Protein AF-A0A944SXA2-F1 (afdb_monomer)

Solvent-accessible surface area (backbone atoms only — not comparable to full-atom values): 4945 Å² total; per-residue (Å²): 95,67,58,88,42,79,80,50,70,76,45,87,68,37,68,61,52,39,57,54,47,14,65,39,13,75,75,59,46,63,53,51,70,65,59,55,50,51,51,53,53,44,67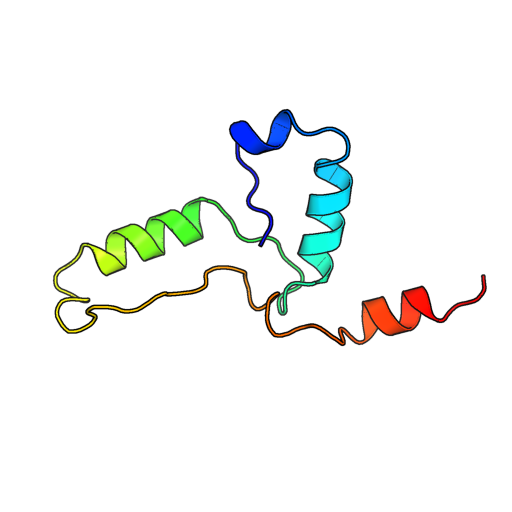,72,34,79,93,27,73,87,72,70,100,73,87,80,90,80,30,53,51,33,93,76,34,85,78,41,65,68,58,55,53,59,73,67,51,94,120

Nearest PDB structures (foldseek):
  7fc8-assembly1_A  TM=8.821E-01  e=7.943E-03  Moraxella catarrhalis BBH18
  7fcm-assembly1_B  TM=9.091E-01  e=1.770E-02  Moraxella catarrhalis BBH18
  4i5e-assembly1_A  TM=8.989E-01  e=2.556E-01  Ralstonia sp. DSMZ 6428
  6ihh-assembly1_A  TM=8.565E-01  e=3.815E-01  Ralstonia sp.
  7ucw-assembly1_D  TM=7.305E-01  e=4.661E-01  Mus musculus

Mean predicted aligned error: 4.86 Å

Sequence (79 aa):
GLLKTSASAGIPGYVDSYLHAEELTLRKKALTTQEVANCAVFLLSECSSGINAQGVSLDAGMSINYFDKDIVRKSRRLD

Foldseek 3Di:
DDEDDPVQVPDPPSVVVQQVLCCLAPVSGFDYPVVVVVVVVCCVDPVNVVPPPDDDDDRNCNVPSPCPPVVVVVVPDPD

Structure (mmCIF, N/CA/C/O backbone):
data_AF-A0A944SXA2-F1
#
_entry.id   AF-A0A944SXA2-F1
#
loop_
_atom_site.group_PDB
_atom_site.id
_atom_site.type_symbol
_atom_site.label_atom_id
_atom_site.label_alt_id
_atom_site.label_comp_id
_atom_site.label_asym_id
_atom_site.label_entity_id
_atom_site.label_seq_id
_atom_site.pdbx_PDB_ins_code
_atom_site.Cartn_x
_atom_site.Cartn_y
_atom_site.Cartn_z
_atom_site.occupancy
_atom_site.B_iso_or_equiv
_atom_site.auth_seq_id
_atom_site.auth_comp_id
_atom_site.auth_asym_id
_atom_site.auth_atom_id
_atom_site.pdbx_PDB_model_num
ATOM 1 N N . GLY A 1 1 ? 5.810 -3.679 -2.782 1.00 61.81 1 GLY A N 1
ATOM 2 C CA . GLY A 1 1 ? 6.935 -2.998 -3.451 1.00 61.81 1 GLY A CA 1
ATOM 3 C C . GLY A 1 1 ? 8.137 -2.937 -2.533 1.00 61.81 1 GLY A C 1
ATOM 4 O O . GLY A 1 1 ? 7.966 -3.123 -1.333 1.00 61.81 1 GLY A O 1
ATOM 5 N N . LEU A 1 2 ? 9.337 -2.714 -3.070 1.00 72.19 2 LEU A N 1
ATOM 6 C CA . LEU A 1 2 ? 10.550 -2.633 -2.253 1.00 72.19 2 LEU A CA 1
ATOM 7 C C . LEU A 1 2 ? 10.558 -1.314 -1.473 1.00 72.19 2 LEU A C 1
ATOM 9 O O . LEU A 1 2 ? 10.622 -0.234 -2.054 1.00 72.19 2 LEU A O 1
ATOM 13 N N . LEU A 1 3 ? 10.430 -1.414 -0.151 1.00 80.25 3 LEU A N 1
ATOM 14 C CA . LEU A 1 3 ? 10.447 -0.281 0.766 1.00 80.25 3 LEU A CA 1
ATOM 15 C C . LEU A 1 3 ? 11.846 -0.161 1.363 1.00 80.25 3 LEU A C 1
ATOM 17 O O . LEU A 1 3 ? 12.361 -1.119 1.942 1.00 80.25 3 LEU A O 1
ATOM 21 N N . LYS A 1 4 ? 12.476 1.008 1.255 1.00 80.75 4 LYS A N 1
ATOM 22 C CA . LYS A 1 4 ? 13.801 1.218 1.843 1.00 80.75 4 LYS A CA 1
ATOM 23 C C . LYS A 1 4 ? 13.697 1.256 3.371 1.00 80.75 4 LYS A C 1
ATOM 25 O O . LYS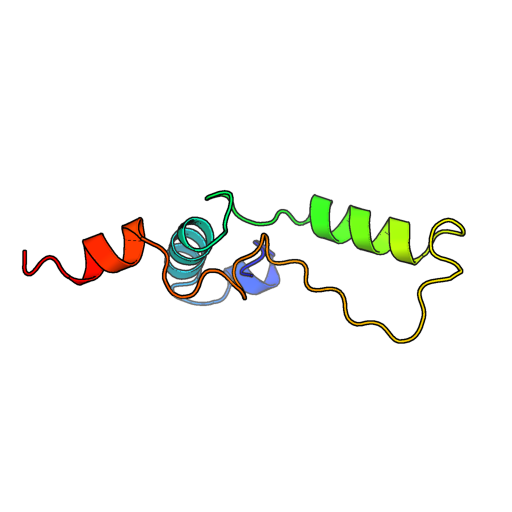 A 1 4 ? 13.281 2.253 3.952 1.00 80.75 4 LYS A O 1
ATOM 30 N N . THR A 1 5 ? 14.089 0.163 4.016 1.00 82.25 5 THR A N 1
ATOM 31 C CA . THR A 1 5 ? 14.108 -0.004 5.478 1.00 82.25 5 THR A CA 1
ATOM 32 C C . THR A 1 5 ? 15.502 -0.401 5.962 1.00 82.25 5 THR A C 1
ATOM 34 O O . THR A 1 5 ? 16.317 -0.903 5.183 1.00 82.25 5 THR A O 1
ATOM 37 N N . SER A 1 6 ? 15.781 -0.222 7.257 1.00 79.69 6 SER A N 1
ATOM 38 C CA . SER A 1 6 ? 17.022 -0.714 7.874 1.00 79.69 6 SER A CA 1
ATOM 39 C C . SER A 1 6 ? 17.182 -2.228 7.708 1.00 79.69 6 SER A C 1
ATOM 41 O O . SER A 1 6 ? 18.270 -2.690 7.384 1.00 79.69 6 SER A O 1
ATOM 43 N N . ALA A 1 7 ? 16.090 -2.988 7.833 1.00 81.25 7 ALA A N 1
ATOM 44 C CA . ALA A 1 7 ? 16.082 -4.435 7.622 1.00 81.25 7 ALA A CA 1
ATOM 45 C C . ALA A 1 7 ? 16.510 -4.815 6.195 1.00 81.25 7 ALA A C 1
ATOM 47 O O . ALA A 1 7 ? 17.299 -5.735 6.002 1.00 81.25 7 ALA A O 1
ATOM 48 N N . SER A 1 8 ? 16.040 -4.070 5.191 1.00 77.12 8 SER A N 1
ATOM 49 C CA . SER A 1 8 ? 16.383 -4.344 3.792 1.00 77.12 8 SER A CA 1
ATOM 50 C C . SER A 1 8 ? 17.822 -3.982 3.408 1.00 77.12 8 SER A C 1
ATOM 52 O O . SER A 1 8 ? 18.356 -4.538 2.453 1.00 77.12 8 SER A O 1
ATOM 54 N N . ALA A 1 9 ? 18.479 -3.093 4.161 1.00 78.25 9 ALA A N 1
ATOM 55 C CA . ALA A 1 9 ? 19.838 -2.640 3.861 1.00 78.25 9 ALA A CA 1
ATOM 56 C C . ALA A 1 9 ? 20.901 -3.747 3.999 1.00 78.25 9 ALA A C 1
ATOM 58 O O . ALA A 1 9 ? 21.980 -3.623 3.428 1.00 78.25 9 ALA A O 1
ATOM 59 N N . GLY A 1 10 ? 20.601 -4.820 4.740 1.00 83.06 10 GLY A N 1
ATOM 60 C CA . GLY A 1 10 ? 21.502 -5.961 4.916 1.00 83.06 10 GLY A CA 1
ATOM 61 C C . GLY A 1 10 ? 21.437 -7.015 3.806 1.00 83.06 10 GLY A C 1
ATOM 62 O O . GLY A 1 10 ? 22.216 -7.962 3.844 1.00 83.06 10 GLY A O 1
ATOM 63 N N . ILE A 1 11 ? 20.521 -6.891 2.838 1.00 85.62 11 ILE A N 1
ATOM 64 C CA . ILE A 1 11 ? 20.347 -7.881 1.766 1.00 85.62 11 ILE A CA 1
ATOM 65 C C . ILE A 1 11 ? 21.340 -7.573 0.625 1.00 85.62 11 ILE A C 1
ATOM 67 O O . ILE A 1 11 ? 21.276 -6.485 0.041 1.00 85.62 11 ILE A O 1
ATOM 71 N N . PRO A 1 12 ? 22.251 -8.497 0.264 1.00 87.50 12 PRO A N 1
ATOM 72 C CA . PRO A 1 12 ? 23.150 -8.306 -0.875 1.00 87.50 12 PRO A CA 1
ATOM 73 C C . PRO A 1 12 ? 22.378 -8.034 -2.176 1.00 87.50 12 PRO A C 1
ATOM 75 O O . PRO A 1 1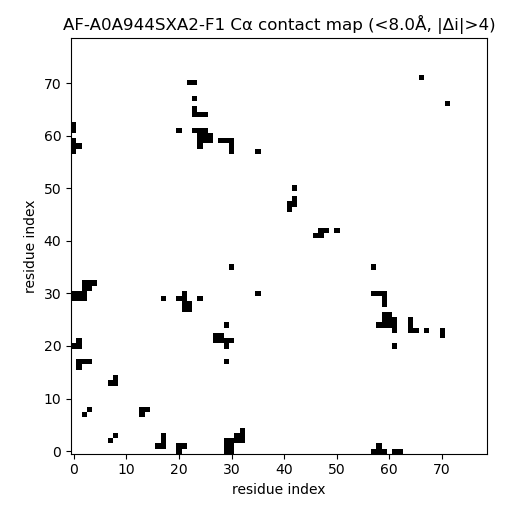2 ? 21.393 -8.708 -2.465 1.00 87.50 12 PRO A O 1
ATOM 78 N N . GLY A 1 13 ? 22.807 -7.034 -2.957 1.00 84.75 13 GLY A N 1
ATOM 79 C CA . GLY A 1 13 ? 22.142 -6.649 -4.216 1.00 84.75 13 GLY A CA 1
ATOM 80 C C . GLY A 1 13 ? 20.795 -5.925 -4.050 1.00 84.75 13 GLY A C 1
ATOM 81 O O . GLY A 1 13 ? 20.083 -5.696 -5.032 1.00 84.75 13 GLY A O 1
ATOM 82 N N . TYR A 1 14 ? 20.419 -5.539 -2.822 1.00 85.25 14 TYR A N 1
ATOM 83 C CA . TYR A 1 14 ? 19.137 -4.875 -2.569 1.00 85.25 14 TYR A CA 1
ATOM 84 C C . TYR A 1 14 ? 19.005 -3.522 -3.260 1.00 85.25 14 TYR A C 1
ATOM 86 O O . TYR A 1 14 ? 17.921 -3.179 -3.718 1.00 85.25 14 TYR A O 1
ATOM 94 N N . VAL A 1 15 ? 20.090 -2.749 -3.337 1.00 84.94 15 VAL A N 1
ATOM 95 C CA . VAL A 1 15 ? 20.065 -1.412 -3.950 1.00 84.94 15 VAL A CA 1
ATOM 96 C C . VAL A 1 15 ? 19.659 -1.500 -5.420 1.00 84.94 15 VAL A C 1
ATOM 98 O O . VAL A 1 15 ? 18.767 -0.767 -5.838 1.00 84.94 15 VAL A O 1
ATOM 101 N N . ASP A 1 16 ? 20.230 -2.440 -6.170 1.00 86.38 16 ASP A N 1
ATOM 102 C CA . ASP A 1 16 ? 19.895 -2.639 -7.583 1.00 86.38 16 ASP A CA 1
ATOM 103 C C . ASP A 1 16 ? 18.451 -3.114 -7.747 1.00 86.38 16 ASP A C 1
ATOM 105 O O . ASP A 1 16 ? 17.704 -2.588 -8.571 1.00 86.38 16 ASP A O 1
ATOM 109 N N . SER A 1 17 ? 18.020 -4.047 -6.891 1.00 85.56 17 SER A N 1
ATOM 110 C CA . SER A 1 17 ? 16.630 -4.512 -6.860 1.00 85.56 17 SER A CA 1
ATOM 111 C C . SER A 1 17 ? 15.665 -3.360 -6.572 1.00 85.56 17 SER A C 1
ATOM 113 O O . SER A 1 17 ? 14.638 -3.234 -7.234 1.00 85.56 17 SER A O 1
ATOM 115 N N . TYR A 1 18 ? 16.002 -2.496 -5.610 1.00 85.06 18 TYR A N 1
ATOM 116 C CA . TYR A 1 18 ? 15.219 -1.327 -5.214 1.00 85.06 18 TYR A CA 1
ATOM 117 C C . TYR A 1 18 ? 15.088 -0.315 -6.356 1.00 85.06 18 TYR A C 1
ATOM 119 O O . TYR A 1 18 ? 13.975 0.126 -6.645 1.00 85.06 18 TYR A O 1
ATOM 127 N N . LEU A 1 19 ? 16.192 0.006 -7.036 1.00 85.69 19 LEU A N 1
ATOM 128 C CA . LEU A 1 19 ? 16.186 0.890 -8.205 1.00 85.69 19 LEU A CA 1
ATOM 129 C C . LEU A 1 19 ? 15.373 0.289 -9.358 1.00 85.69 19 LEU A C 1
ATOM 131 O O . LEU A 1 19 ? 14.583 0.986 -9.988 1.00 85.69 19 LEU A O 1
ATOM 135 N N . HIS A 1 20 ? 15.492 -1.018 -9.594 1.00 86.38 20 HIS A N 1
ATOM 136 C CA . HIS A 1 20 ? 14.695 -1.693 -10.615 1.00 86.38 20 HIS A CA 1
ATOM 137 C C . HIS A 1 20 ? 13.194 -1.702 -10.274 1.00 86.38 20 HIS A C 1
ATOM 139 O O . HIS A 1 20 ? 12.347 -1.447 -11.129 1.00 86.38 20 HIS A O 1
ATOM 145 N N . ALA A 1 21 ? 12.843 -1.934 -9.007 1.00 85.06 21 ALA A N 1
ATOM 146 C CA . ALA A 1 21 ? 11.456 -1.898 -8.552 1.00 85.06 21 ALA A CA 1
ATOM 147 C C . ALA A 1 21 ? 10.845 -0.491 -8.613 1.00 85.06 21 ALA A C 1
ATOM 149 O O . ALA A 1 21 ? 9.637 -0.372 -8.812 1.00 85.06 21 ALA A O 1
ATOM 150 N N . GLU A 1 22 ? 11.648 0.566 -8.467 1.00 89.31 22 GLU A N 1
ATOM 151 C CA . GLU A 1 22 ? 11.201 1.947 -8.662 1.00 89.31 22 GLU A CA 1
ATOM 152 C C . GLU A 1 22 ? 10.683 2.173 -10.090 1.00 89.31 22 GLU A C 1
ATOM 154 O O . GLU A 1 22 ? 9.582 2.713 -10.259 1.00 89.31 22 GLU A O 1
ATOM 159 N N . GLU A 1 23 ? 11.405 1.678 -11.102 1.00 90.12 23 GLU A N 1
ATOM 160 C CA . GLU A 1 23 ? 10.987 1.753 -12.509 1.00 90.12 23 GLU A CA 1
ATOM 161 C C . GLU A 1 23 ? 9.684 0.982 -12.785 1.00 90.12 23 GLU A C 1
ATOM 163 O O . GLU A 1 23 ? 8.939 1.341 -13.697 1.00 90.12 23 GLU A O 1
ATOM 168 N N . LEU A 1 24 ? 9.387 -0.058 -12.001 1.00 91.00 24 LEU A N 1
ATOM 169 C CA . LEU A 1 24 ? 8.188 -0.890 -12.153 1.00 91.00 24 LEU A CA 1
ATOM 170 C C . LEU A 1 24 ? 6.936 -0.290 -11.501 1.00 91.00 24 LEU A C 1
ATOM 172 O O . LEU A 1 24 ? 5.827 -0.746 -11.771 1.00 91.00 24 LEU A O 1
ATOM 176 N N . THR A 1 25 ? 7.067 0.739 -10.665 1.00 93.38 25 THR A N 1
ATOM 177 C CA . THR A 1 25 ? 5.896 1.460 -10.139 1.00 93.38 25 THR A CA 1
ATOM 178 C C . THR A 1 25 ? 5.220 2.284 -11.240 1.00 93.38 25 THR A C 1
ATOM 180 O O . THR A 1 25 ? 5.891 2.823 -12.120 1.00 93.38 25 THR A O 1
ATOM 183 N N . LEU A 1 26 ? 3.896 2.477 -11.167 1.00 93.06 26 LEU A N 1
ATOM 184 C CA . LEU A 1 26 ? 3.165 3.276 -12.170 1.00 93.06 26 LEU A CA 1
ATOM 185 C C . LEU A 1 26 ? 3.638 4.733 -12.229 1.00 93.06 26 LEU A C 1
ATOM 187 O O . LEU A 1 26 ? 3.578 5.378 -13.270 1.00 93.06 26 LEU A O 1
ATOM 191 N N . ARG A 1 27 ? 4.117 5.248 -11.095 1.00 93.00 27 ARG A N 1
ATOM 192 C CA . ARG A 1 27 ? 4.611 6.621 -10.949 1.00 93.00 27 ARG A CA 1
ATOM 193 C C . ARG A 1 27 ? 6.127 6.759 -11.108 1.00 93.00 27 ARG A C 1
ATOM 195 O O . ARG A 1 27 ? 6.636 7.850 -10.867 1.00 93.00 27 ARG A O 1
ATOM 202 N N . LYS A 1 28 ? 6.840 5.675 -11.445 1.00 92.50 28 LYS A N 1
ATOM 203 C CA . LYS A 1 28 ? 8.308 5.652 -11.611 1.00 92.50 28 LYS A CA 1
ATOM 204 C C . LYS A 1 28 ? 9.064 6.217 -10.406 1.00 92.50 28 LYS A C 1
ATOM 206 O O . LYS A 1 28 ? 10.058 6.921 -10.546 1.00 92.50 28 LYS A O 1
ATOM 211 N N . LYS A 1 29 ? 8.529 5.963 -9.213 1.00 90.50 29 LYS A N 1
ATOM 212 C CA . LYS A 1 29 ? 9.054 6.456 -7.942 1.00 90.50 29 LYS A CA 1
ATOM 213 C C . LYS A 1 29 ? 8.739 5.459 -6.843 1.00 90.50 29 LYS A C 1
ATOM 215 O O . LYS A 1 29 ? 7.569 5.093 -6.660 1.00 90.50 29 LYS A O 1
ATOM 220 N N . ALA A 1 30 ? 9.756 5.098 -6.068 1.00 88.44 30 ALA A N 1
ATOM 221 C CA . ALA A 1 30 ? 9.605 4.173 -4.963 1.00 88.44 30 ALA A CA 1
ATOM 222 C C . ALA A 1 30 ? 8.552 4.637 -3.946 1.00 88.44 30 ALA A C 1
ATOM 224 O O . ALA A 1 30 ? 8.255 5.827 -3.773 1.00 88.44 30 ALA A O 1
ATOM 225 N N . LEU A 1 31 ? 7.971 3.656 -3.263 1.00 90.44 31 LEU A N 1
ATOM 226 C CA . LEU A 1 31 ? 7.144 3.902 -2.095 1.00 90.44 31 LEU A CA 1
ATOM 227 C C . LEU A 1 31 ? 8.032 4.363 -0.938 1.00 90.44 31 LEU A C 1
ATOM 229 O O . LEU A 1 31 ? 9.117 3.822 -0.725 1.00 90.44 31 LEU A O 1
ATOM 233 N N . THR A 1 32 ? 7.569 5.349 -0.183 1.00 91.12 32 THR A N 1
ATOM 234 C CA . THR A 1 32 ? 8.274 5.840 1.002 1.00 91.12 32 THR A CA 1
ATOM 235 C C . THR A 1 32 ? 7.689 5.251 2.280 1.00 91.12 32 THR A C 1
ATOM 237 O O . THR A 1 32 ? 6.506 4.917 2.355 1.00 91.12 32 THR A O 1
ATOM 240 N N . THR A 1 33 ? 8.505 5.176 3.332 1.00 92.31 33 THR A N 1
ATOM 241 C CA . THR A 1 33 ? 8.047 4.738 4.660 1.00 92.31 33 THR A CA 1
ATOM 242 C C . THR A 1 33 ? 6.936 5.638 5.199 1.00 92.31 33 THR A C 1
ATOM 244 O O . THR A 1 33 ? 6.012 5.150 5.842 1.00 92.31 33 THR A O 1
ATOM 247 N N . GLN A 1 34 ? 6.981 6.938 4.886 1.00 94.81 34 GLN A N 1
ATOM 24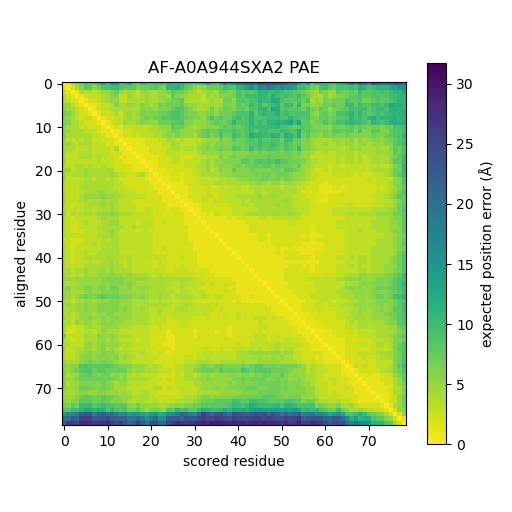8 C CA . GLN A 1 34 ? 5.961 7.889 5.323 1.00 94.81 34 GLN A CA 1
ATOM 249 C C . GLN A 1 34 ? 4.589 7.594 4.707 1.00 94.81 34 GLN A C 1
ATOM 251 O O . GLN A 1 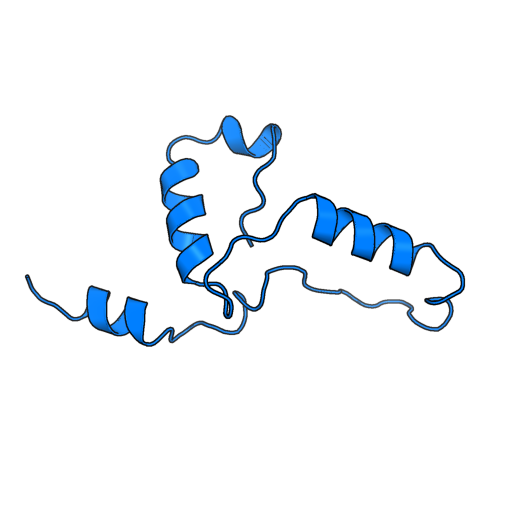34 ? 3.579 7.719 5.387 1.00 94.81 34 GLN A O 1
ATOM 256 N N . GLU A 1 35 ? 4.528 7.168 3.445 1.00 94.44 35 GLU A N 1
ATOM 257 C CA . GLU A 1 35 ? 3.255 6.807 2.807 1.00 94.44 35 GLU A CA 1
ATOM 258 C C . GLU A 1 35 ? 2.614 5.584 3.467 1.00 94.44 35 GLU A C 1
ATOM 260 O O . GLU A 1 35 ? 1.407 5.574 3.711 1.00 94.44 35 GLU A O 1
ATOM 265 N N . VAL A 1 36 ? 3.432 4.587 3.818 1.00 94.75 36 VAL A N 1
ATOM 266 C CA . VAL A 1 36 ? 2.974 3.412 4.571 1.00 94.75 36 VAL A CA 1
ATOM 267 C C . VAL A 1 36 ? 2.481 3.820 5.959 1.00 94.75 36 VAL A C 1
ATOM 269 O O . VAL A 1 36 ? 1.396 3.408 6.367 1.00 94.75 36 VAL A O 1
ATOM 272 N N . ALA A 1 37 ? 3.229 4.680 6.657 1.00 95.94 37 ALA A N 1
ATOM 273 C CA . ALA A 1 37 ? 2.843 5.192 7.969 1.00 95.94 37 ALA A CA 1
ATOM 274 C C . ALA A 1 37 ? 1.522 5.977 7.919 1.00 95.94 37 ALA A C 1
ATOM 276 O O . ALA A 1 37 ? 0.649 5.761 8.754 1.00 95.94 37 ALA A O 1
ATOM 277 N N . ASN A 1 38 ? 1.334 6.834 6.912 1.00 98.06 38 ASN A N 1
ATOM 278 C CA . ASN A 1 38 ? 0.103 7.606 6.739 1.00 98.06 38 ASN A CA 1
ATOM 279 C C . ASN A 1 38 ? -1.113 6.696 6.523 1.00 98.06 38 ASN A C 1
ATOM 281 O O . ASN A 1 38 ? -2.166 6.933 7.112 1.00 98.06 38 ASN A O 1
ATOM 285 N N . CYS A 1 39 ? -0.974 5.643 5.71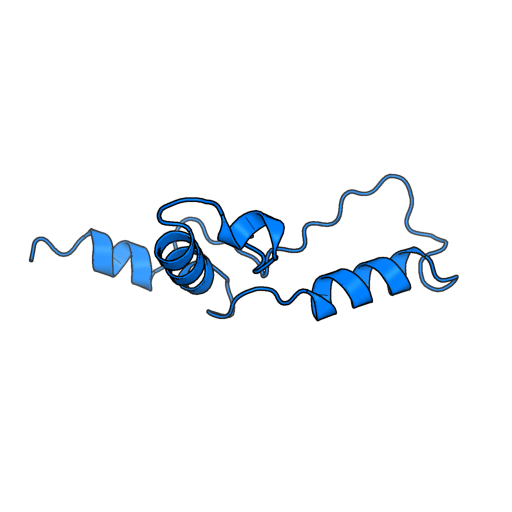0 1.00 97.69 39 CYS A N 1
ATOM 286 C CA . CYS A 1 39 ? -2.050 4.673 5.511 1.00 97.69 39 CYS A CA 1
ATOM 287 C C . CYS A 1 39 ? -2.361 3.905 6.802 1.00 97.69 39 CYS A C 1
ATOM 289 O O . CYS A 1 39 ? -3.529 3.761 7.152 1.00 97.69 39 CYS A O 1
ATOM 291 N N . ALA A 1 40 ? -1.336 3.483 7.549 1.00 97.44 40 ALA A N 1
ATOM 292 C CA . ALA A 1 40 ? -1.530 2.827 8.840 1.00 97.44 40 ALA A CA 1
ATOM 293 C C . ALA A 1 40 ? -2.282 3.731 9.833 1.00 97.44 40 ALA A C 1
ATOM 295 O O . ALA A 1 40 ? -3.242 3.288 10.455 1.00 97.44 40 ALA A O 1
ATOM 296 N N . VAL A 1 41 ? -1.904 5.010 9.935 1.00 98.25 41 VAL A N 1
ATOM 297 C CA . VAL A 1 41 ? -2.601 5.987 10.789 1.00 98.25 41 VAL A CA 1
ATOM 298 C C . VAL A 1 41 ? -4.051 6.183 10.342 1.00 98.25 41 VAL A C 1
ATOM 300 O O . VAL A 1 41 ? -4.946 6.202 11.182 1.00 98.25 41 VAL A O 1
ATOM 303 N N . PHE A 1 42 ? -4.305 6.278 9.033 1.00 98.44 42 PHE A N 1
ATOM 304 C CA . PHE A 1 42 ? -5.667 6.359 8.503 1.00 98.44 42 PHE A CA 1
ATOM 305 C C . PHE A 1 42 ? -6.509 5.141 8.906 1.00 98.44 42 PHE A C 1
ATOM 307 O O . PHE A 1 42 ? -7.607 5.325 9.430 1.00 98.44 42 PHE A O 1
ATOM 314 N N . LEU A 1 43 ? -5.980 3.925 8.729 1.00 98.06 43 LEU A N 1
ATOM 315 C CA . LEU A 1 43 ? -6.665 2.667 9.060 1.00 98.06 43 LEU A CA 1
ATOM 316 C C . LEU A 1 43 ? -6.879 2.452 10.569 1.00 98.06 43 LEU A C 1
ATOM 318 O O . LEU A 1 43 ? -7.699 1.628 10.960 1.00 98.06 43 LEU A O 1
ATOM 322 N N . LEU A 1 44 ? -6.146 3.168 11.424 1.00 97.94 44 LEU A N 1
ATOM 323 C CA . LEU A 1 44 ? -6.360 3.170 12.875 1.00 97.94 44 LEU A CA 1
ATOM 324 C C . LEU A 1 44 ? -7.338 4.262 13.336 1.00 97.94 44 LEU A C 1
ATOM 326 O O . LEU A 1 44 ? -7.758 4.260 14.490 1.00 97.94 44 LEU A O 1
ATOM 330 N N . SER A 1 45 ? -7.682 5.212 12.465 1.00 98.50 45 SER A N 1
ATOM 331 C CA . SER A 1 45 ? -8.551 6.343 12.796 1.00 98.50 45 SER A CA 1
ATOM 332 C C . SER A 1 45 ? -10.036 6.031 12.584 1.00 98.50 45 SER A C 1
ATOM 334 O O . SER A 1 45 ? -10.396 5.169 11.777 1.00 98.50 45 SER A O 1
ATOM 336 N N . GLU A 1 46 ? -10.915 6.813 13.223 1.00 98.38 46 GLU A N 1
ATOM 337 C CA . GLU A 1 46 ? -12.377 6.718 13.055 1.00 98.38 46 GLU A CA 1
ATOM 338 C C . GLU A 1 46 ? -12.836 6.895 11.598 1.00 98.38 46 GLU A C 1
ATOM 340 O O . GLU A 1 46 ? -13.850 6.321 11.189 1.00 98.38 46 GLU A O 1
ATOM 345 N N . CYS A 1 47 ? -12.052 7.617 10.784 1.00 98.31 47 CYS A N 1
ATOM 346 C CA . CYS A 1 47 ? -12.304 7.818 9.354 1.00 98.31 47 CYS A CA 1
ATOM 347 C C . CYS A 1 47 ? -12.362 6.505 8.561 1.00 98.31 47 CYS A C 1
ATOM 349 O O . CYS A 1 47 ? -12.917 6.475 7.464 1.00 98.31 47 CYS A O 1
ATOM 351 N N . SER A 1 48 ? -11.787 5.430 9.098 1.00 98.25 48 SER A N 1
ATOM 352 C CA . SER A 1 48 ? -11.755 4.109 8.471 1.00 98.25 48 SER A CA 1
ATOM 353 C C . SER A 1 48 ? -12.684 3.088 9.135 1.00 98.25 48 SER A 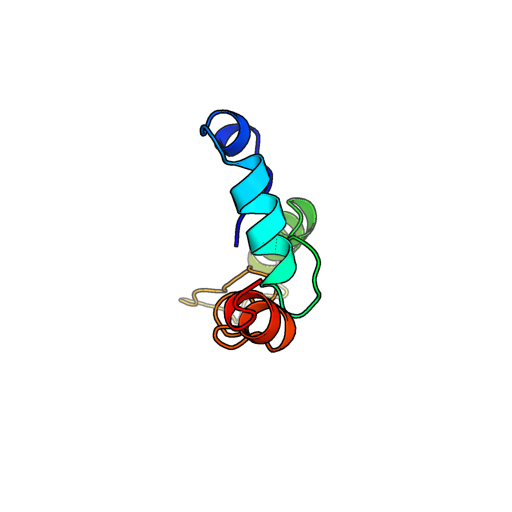C 1
ATOM 355 O O . SER A 1 48 ? -12.633 1.916 8.781 1.00 98.25 48 SER A O 1
ATOM 357 N N . SER A 1 49 ? -13.574 3.507 10.045 1.00 98.25 49 SER A N 1
ATOM 358 C CA . SER A 1 49 ? -14.450 2.617 10.838 1.00 98.25 49 SER A CA 1
ATOM 359 C C . SER A 1 49 ? -15.273 1.604 10.021 1.00 98.25 49 SER A C 1
ATOM 361 O O . SER A 1 49 ? -15.579 0.514 10.505 1.00 98.25 49 SER A O 1
ATOM 363 N N . GLY A 1 50 ? -15.606 1.92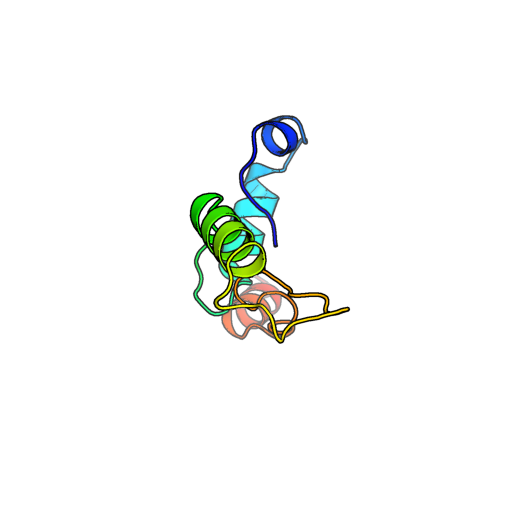7 8.768 1.00 98.38 50 GLY A N 1
ATOM 364 C CA . GLY A 1 50 ? -16.309 1.022 7.853 1.00 98.38 50 GLY A CA 1
ATOM 365 C C . GLY A 1 50 ? -15.424 -0.001 7.126 1.00 98.38 50 GLY A C 1
ATOM 366 O O . GLY A 1 50 ? -15.951 -0.922 6.504 1.00 98.38 50 GLY A O 1
ATOM 367 N N . ILE A 1 51 ? -14.097 0.129 7.177 1.00 98.06 51 ILE A N 1
ATOM 368 C CA . ILE A 1 51 ? -13.153 -0.725 6.447 1.00 98.06 51 ILE A CA 1
ATOM 369 C C . ILE A 1 51 ? -12.718 -1.871 7.359 1.00 98.06 51 ILE A C 1
ATOM 371 O O . ILE A 1 51 ? -11.885 -1.703 8.242 1.00 98.06 51 ILE A O 1
ATOM 375 N N . ASN A 1 52 ? -13.266 -3.060 7.119 1.00 97.38 52 ASN A N 1
ATOM 376 C CA . ASN A 1 52 ? -12.999 -4.247 7.928 1.00 97.38 52 ASN A CA 1
ATOM 377 C C . ASN A 1 52 ? -12.651 -5.451 7.044 1.00 97.38 52 ASN A C 1
ATOM 379 O O . ASN A 1 52 ? -13.161 -5.588 5.929 1.00 97.38 52 ASN A O 1
ATOM 383 N N . ALA A 1 53 ? -11.784 -6.330 7.555 1.00 97.25 53 ALA A N 1
ATOM 384 C CA . ALA A 1 53 ? -11.356 -7.567 6.890 1.00 97.25 53 ALA A CA 1
ATOM 385 C C . ALA A 1 53 ? -10.782 -7.378 5.465 1.00 97.25 53 ALA A C 1
ATOM 387 O O . ALA A 1 53 ? -10.911 -8.263 4.623 1.00 97.25 53 ALA A O 1
ATOM 388 N N . GLN A 1 54 ? -10.149 -6.231 5.188 1.0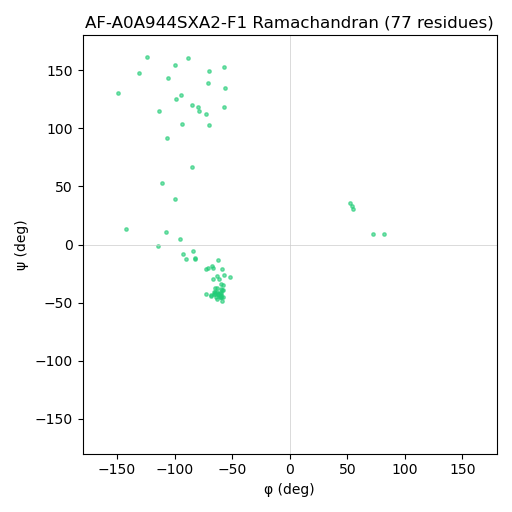0 97.31 54 GLN A N 1
ATOM 389 C CA . GLN A 1 54 ? -9.539 -5.930 3.889 1.00 97.31 54 GLN A CA 1
ATOM 390 C C . GLN A 1 54 ? -8.013 -6.010 3.938 1.00 97.31 54 GLN A C 1
ATOM 392 O O . GLN A 1 54 ? -7.387 -5.577 4.904 1.00 97.31 54 GLN A O 1
ATOM 397 N N . GLY A 1 55 ? -7.415 -6.497 2.851 1.00 95.44 55 GLY A N 1
ATOM 398 C CA . GLY A 1 55 ? -6.003 -6.278 2.547 1.00 95.44 55 GLY A CA 1
ATOM 399 C C . GLY A 1 55 ? -5.850 -5.067 1.629 1.00 95.44 55 GLY A C 1
ATOM 400 O O . GLY A 1 55 ? -6.506 -5.001 0.592 1.00 95.44 55 GLY A O 1
ATOM 401 N N . VAL A 1 56 ? -4.983 -4.117 1.988 1.00 94.50 56 VAL A N 1
ATOM 402 C CA . VAL A 1 56 ? -4.685 -2.935 1.162 1.00 94.50 56 VAL A CA 1
ATOM 403 C C . VAL A 1 56 ? -3.240 -3.012 0.680 1.00 94.50 56 VAL A C 1
ATOM 405 O O . VAL A 1 56 ? -2.307 -2.950 1.479 1.00 94.50 56 VAL A O 1
ATOM 408 N N . SER A 1 57 ? -3.043 -3.139 -0.633 1.00 93.94 57 SER A N 1
ATOM 409 C CA . SER A 1 57 ? -1.702 -3.154 -1.224 1.00 93.94 57 SER A CA 1
ATOM 410 C C . SER A 1 57 ? -1.149 -1.740 -1.363 1.00 93.94 57 SER A C 1
ATOM 412 O O . SER A 1 57 ? -1.675 -0.917 -2.109 1.00 93.94 57 SER A O 1
ATOM 414 N N . LEU A 1 58 ? -0.038 -1.479 -0.675 1.00 93.88 58 LEU A N 1
ATOM 415 C CA . LEU A 1 58 ? 0.752 -0.258 -0.809 1.00 93.88 58 LEU A CA 1
ATOM 416 C C . LEU A 1 58 ? 2.041 -0.593 -1.556 1.00 93.88 58 LEU A C 1
ATOM 418 O O . LEU A 1 58 ? 3.033 -1.027 -0.972 1.00 93.88 58 LEU A O 1
ATOM 422 N N . ASP A 1 59 ? 2.025 -0.451 -2.875 1.00 92.94 59 ASP A N 1
ATOM 423 C CA . ASP A 1 59 ? 3.170 -0.795 -3.724 1.00 92.94 59 ASP A CA 1
ATOM 424 C C . ASP A 1 59 ? 3.385 0.176 -4.891 1.00 92.94 59 ASP A C 1
ATOM 426 O O . ASP A 1 59 ? 4.145 -0.128 -5.809 1.00 92.94 59 ASP A O 1
ATOM 430 N N . ALA A 1 60 ? 2.716 1.333 -4.851 1.00 93.19 60 ALA A N 1
ATOM 431 C CA . ALA A 1 60 ? 2.719 2.332 -5.918 1.00 93.19 60 ALA A CA 1
ATOM 432 C C . ALA A 1 60 ? 2.317 1.766 -7.303 1.00 93.19 60 ALA A C 1
ATOM 434 O O . ALA A 1 60 ? 2.805 2.227 -8.340 1.00 93.19 60 ALA A O 1
ATOM 435 N N . GLY A 1 61 ? 1.420 0.773 -7.325 1.00 92.88 61 GLY A N 1
ATOM 436 C CA . GLY A 1 61 ? 0.857 0.184 -8.544 1.00 92.88 61 GLY A CA 1
ATOM 437 C C . GLY A 1 61 ? 1.751 -0.862 -9.207 1.00 92.88 61 GLY A C 1
ATOM 438 O O . GLY A 1 61 ? 1.467 -1.297 -10.319 1.00 92.88 61 GLY A O 1
ATOM 439 N N . MET A 1 62 ? 2.830 -1.274 -8.543 1.00 91.88 62 MET A N 1
ATOM 440 C CA . MET A 1 62 ? 3.775 -2.260 -9.069 1.00 91.88 62 MET A CA 1
ATOM 441 C C . MET A 1 62 ? 3.108 -3.606 -9.377 1.00 91.88 62 MET A C 1
ATOM 443 O O . MET A 1 62 ? 3.374 -4.187 -10.425 1.00 91.88 62 MET A O 1
ATOM 447 N N . SER A 1 63 ? 2.207 -4.081 -8.512 1.00 91.75 63 SER A N 1
ATOM 448 C CA . SER A 1 63 ? 1.490 -5.354 -8.687 1.00 91.75 63 SER A CA 1
ATOM 449 C C . SER A 1 63 ? 0.593 -5.416 -9.917 1.00 91.75 63 SER A C 1
ATOM 451 O O . SER A 1 63 ? 0.173 -6.504 -10.276 1.00 91.75 63 SER A O 1
ATOM 453 N N . ILE A 1 64 ? 0.295 -4.294 -10.571 1.00 93.12 64 ILE A N 1
ATOM 454 C CA . ILE A 1 64 ? -0.536 -4.272 -11.782 1.00 93.12 64 ILE A CA 1
ATOM 455 C C . ILE A 1 64 ? 0.235 -3.820 -13.027 1.00 93.12 64 ILE A C 1
ATOM 457 O O . ILE A 1 64 ? -0.323 -3.819 -14.123 1.00 93.12 64 ILE A O 1
ATOM 461 N N . ASN A 1 65 ? 1.520 -3.479 -12.893 1.00 92.81 65 ASN A N 1
ATOM 462 C CA . ASN A 1 65 ? 2.338 -2.930 -13.977 1.00 92.81 65 ASN A CA 1
ATOM 463 C C . ASN A 1 65 ? 3.242 -3.981 -14.652 1.00 92.81 65 ASN A C 1
ATOM 465 O O . ASN A 1 65 ? 4.392 -3.714 -14.993 1.00 92.81 65 ASN A O 1
ATOM 469 N N . TYR A 1 66 ? 2.733 -5.202 -14.842 1.00 85.75 66 TYR A N 1
ATOM 470 C CA . TYR A 1 66 ? 3.517 -6.339 -15.350 1.00 85.75 66 TYR A CA 1
ATOM 471 C C . TYR A 1 66 ? 4.156 -6.102 -16.728 1.00 85.75 66 TYR A C 1
ATOM 473 O O . TYR A 1 66 ? 5.253 -6.586 -16.992 1.00 85.75 66 TYR A O 1
ATOM 481 N N . PHE A 1 67 ? 3.477 -5.362 -17.608 1.00 88.62 67 PHE A N 1
ATOM 482 C CA . PHE A 1 67 ? 3.944 -5.056 -18.964 1.00 88.62 67 PHE A CA 1
ATOM 483 C C . PHE A 1 67 ? 4.303 -3.583 -19.106 1.00 88.62 67 PHE A C 1
ATOM 485 O O . PHE A 1 67 ? 3.816 -2.886 -20.002 1.00 88.62 67 PHE A O 1
ATOM 492 N N . ASP A 1 68 ? 5.161 -3.112 -18.208 1.00 91.50 68 ASP A N 1
ATOM 493 C CA . ASP A 1 68 ? 5.692 -1.766 -18.295 1.00 91.50 68 ASP A CA 1
ATOM 494 C C . ASP A 1 68 ? 6.388 -1.544 -19.647 1.00 91.50 68 ASP A C 1
ATOM 496 O O . ASP A 1 68 ? 7.349 -2.233 -19.999 1.00 91.50 68 ASP A O 1
ATOM 500 N N . LYS A 1 69 ? 5.880 -0.592 -20.436 1.00 89.75 69 LYS A N 1
ATOM 501 C CA . LYS A 1 69 ? 6.307 -0.400 -21.830 1.00 89.75 69 LYS A CA 1
ATOM 502 C C . LYS A 1 69 ? 7.796 -0.094 -21.946 1.00 89.75 69 LYS A C 1
ATOM 504 O O . LYS A 1 69 ? 8.434 -0.578 -22.882 1.00 89.75 69 LYS A O 1
ATOM 509 N N . ASP A 1 70 ? 8.342 0.684 -21.015 1.00 89.25 70 ASP A N 1
ATOM 510 C CA . ASP A 1 70 ? 9.741 1.101 -21.060 1.00 89.25 70 ASP A CA 1
ATOM 511 C C . ASP A 1 70 ? 10.659 -0.071 -20.720 1.00 89.25 70 ASP A C 1
ATOM 513 O O . ASP A 1 70 ? 11.641 -0.311 -21.426 1.00 89.25 70 ASP A O 1
ATOM 517 N N . ILE A 1 71 ? 10.301 -0.865 -19.709 1.00 88.50 71 ILE A N 1
ATOM 518 C CA . ILE A 1 71 ? 11.066 -2.059 -19.324 1.00 88.50 71 ILE A CA 1
ATOM 519 C C . ILE A 1 71 ? 10.974 -3.149 -20.392 1.00 88.50 71 ILE A C 1
ATOM 521 O O . ILE A 1 71 ? 12.001 -3.705 -20.785 1.00 88.50 71 ILE A O 1
ATOM 525 N N . VAL A 1 72 ? 9.783 -3.417 -20.936 1.00 90.94 72 VAL A N 1
ATOM 526 C CA . VAL A 1 72 ? 9.612 -4.381 -22.037 1.00 90.94 72 VAL A CA 1
ATOM 527 C C . VAL A 1 72 ? 10.442 -3.962 -23.252 1.00 90.94 72 VAL A C 1
ATOM 529 O O . VAL A 1 72 ? 11.046 -4.810 -23.909 1.00 90.94 72 VAL A O 1
ATOM 532 N N . ARG A 1 73 ? 10.513 -2.660 -23.553 1.00 90.19 73 ARG A N 1
ATOM 533 C CA . ARG A 1 73 ? 11.333 -2.143 -24.653 1.00 90.19 73 ARG A CA 1
ATOM 534 C C . ARG A 1 73 ? 12.829 -2.293 -24.381 1.00 90.19 73 ARG A C 1
ATOM 536 O O . ARG A 1 73 ? 13.535 -2.721 -25.290 1.00 90.19 73 ARG A O 1
ATOM 543 N N . LYS A 1 74 ? 13.296 -1.979 -23.164 1.00 87.56 74 LYS A N 1
ATOM 544 C CA . LYS A 1 74 ? 14.693 -2.200 -22.740 1.00 87.56 74 LYS A CA 1
ATOM 545 C C . LYS A 1 74 ? 15.071 -3.682 -22.860 1.00 87.56 74 LYS A C 1
ATOM 547 O O . LYS A 1 74 ? 16.097 -3.993 -23.442 1.00 87.56 74 LYS A O 1
ATOM 552 N N . SER A 1 75 ? 14.210 -4.592 -22.401 1.00 85.81 75 SER A N 1
ATOM 553 C CA . SER A 1 75 ? 14.471 -6.041 -22.409 1.00 85.81 75 SER A CA 1
ATOM 554 C C . SER A 1 75 ? 14.448 -6.687 -23.801 1.00 85.81 75 SER A C 1
ATOM 556 O O . SER A 1 75 ? 14.950 -7.798 -23.954 1.00 85.81 75 SER A O 1
ATOM 558 N N . ARG A 1 76 ? 13.819 -6.054 -24.799 1.00 83.94 76 ARG A N 1
ATOM 559 C CA . ARG A 1 76 ? 13.731 -6.575 -26.177 1.00 83.94 76 ARG A CA 1
ATOM 560 C C . ARG A 1 76 ? 14.848 -6.078 -27.093 1.00 83.94 76 ARG A C 1
ATOM 562 O O . ARG A 1 76 ? 14.921 -6.535 -28.231 1.00 83.94 76 ARG A O 1
ATOM 569 N N . ARG A 1 77 ? 15.666 -5.131 -26.638 1.00 71.44 77 ARG A N 1
ATOM 570 C CA . ARG A 1 77 ? 16.846 -4.684 -27.374 1.00 71.44 77 ARG A CA 1
ATOM 571 C C . ARG A 1 77 ? 17.962 -5.708 -27.174 1.00 71.44 77 ARG A C 1
ATOM 573 O O . ARG A 1 77 ? 18.367 -5.973 -26.049 1.00 71.44 77 ARG A O 1
ATOM 580 N N . LEU A 1 78 ? 18.339 -6.361 -28.272 1.00 58.44 78 LEU A N 1
ATOM 581 C CA . LEU A 1 78 ? 19.500 -7.244 -28.372 1.00 58.44 78 LEU A CA 1
ATOM 582 C C . LEU A 1 78 ? 20.709 -6.350 -28.664 1.00 58.44 78 LEU A C 1
ATOM 584 O O . LEU A 1 78 ? 21.238 -6.360 -29.774 1.00 58.44 78 LEU A O 1
ATOM 588 N N . ASP A 1 79 ? 21.076 -5.522 -27.693 1.00 51.97 79 ASP A N 1
ATOM 589 C CA . ASP A 1 79 ? 22.213 -4.612 -27.777 1.00 51.97 79 ASP A CA 1
ATOM 590 C C . ASP A 1 79 ? 22.738 -4.294 -26.373 1.00 51.97 79 ASP A C 1
ATOM 592 O O . ASP A 1 79 ? 21.974 -3.721 -25.562 1.00 51.97 79 ASP A O 1
#

Radius of gyration: 15.77 Å; Cα contacts (8 Å, |Δi|>4): 69; chains: 1; bounding box: 40×16×41 Å

pLDDT: mean 89.11, std 8.92, range [51.97, 98.5]

Secondary structure (DSSP, 8-state):
-----TTGGGSTTHHHHHHHHHHHSTTSSPPPHHHHHHHHHHHHSGGGTT--S-----STTGGG-TT-HHHHHHHT---